Protein AF-A0A5E4LVA2-F1 (afdb_monomer_lite)

Structure (mmCIF, N/CA/C/O backbone):
data_AF-A0A5E4LVA2-F1
#
_entry.id   AF-A0A5E4LVA2-F1
#
loop_
_atom_site.group_PDB
_atom_site.id
_atom_site.type_symbol
_atom_site.label_atom_id
_atom_site.label_alt_id
_atom_site.label_comp_id
_atom_site.label_asym_id
_atom_site.label_entity_id
_atom_site.label_seq_id
_atom_site.pdbx_PDB_ins_code
_atom_site.Cartn_x
_atom_site.Cartn_y
_atom_site.Cartn_z
_atom_site.occupancy
_atom_site.B_iso_or_equiv
_atom_site.auth_seq_id
_atom_site.auth_comp_id
_atom_site.auth_asym_id
_atom_site.auth_atom_id
_atom_site.pdbx_PDB_model_num
ATOM 1 N N . MET A 1 1 ? -17.714 -16.920 9.176 1.00 55.03 1 MET A N 1
ATOM 2 C CA . MET A 1 1 ? -18.792 -15.917 9.025 1.00 55.03 1 MET A CA 1
ATOM 3 C C . MET A 1 1 ? -19.710 -16.321 7.881 1.00 55.03 1 MET A C 1
ATOM 5 O O . MET A 1 1 ? -19.205 -16.635 6.811 1.00 55.03 1 MET A O 1
ATOM 9 N N . LYS A 1 2 ? -21.027 -16.354 8.115 1.00 58.34 2 LYS A N 1
ATOM 10 C CA . LYS A 1 2 ? -22.051 -16.502 7.070 1.00 58.34 2 LYS A CA 1
ATOM 11 C C . LYS A 1 2 ? -22.586 -15.098 6.778 1.00 58.34 2 LYS A C 1
ATOM 13 O O . LYS A 1 2 ? -23.012 -14.435 7.713 1.00 58.34 2 LYS A O 1
ATOM 18 N N . GLY A 1 3 ? -22.504 -14.639 5.537 1.00 72.06 3 GLY A N 1
ATOM 19 C CA . GLY A 1 3 ? -23.011 -13.331 5.126 1.00 72.06 3 GLY A CA 1
ATOM 20 C C . GLY A 1 3 ? -23.435 -13.378 3.667 1.00 72.06 3 GLY A C 1
ATOM 21 O O . GLY A 1 3 ? -22.801 -14.080 2.875 1.00 72.06 3 GLY A O 1
ATOM 22 N N . GLU A 1 4 ? -24.515 -12.686 3.320 1.00 81.50 4 GLU A N 1
ATOM 23 C CA . GLU A 1 4 ? -25.054 -12.704 1.959 1.00 81.50 4 GLU A CA 1
ATOM 24 C C . GLU A 1 4 ? -24.201 -11.818 1.039 1.00 81.50 4 GLU A C 1
ATOM 26 O O . GLU A 1 4 ? -23.989 -10.638 1.346 1.00 81.50 4 GLU A O 1
ATOM 31 N N . PRO A 1 5 ? -23.673 -12.350 -0.080 1.00 83.88 5 PRO A N 1
ATOM 32 C CA . PRO A 1 5 ? -22.856 -11.569 -0.997 1.00 83.88 5 PRO A CA 1
ATOM 33 C C . PRO A 1 5 ? -23.733 -10.568 -1.759 1.00 83.88 5 PRO A C 1
ATOM 35 O O . PRO A 1 5 ? -24.602 -10.956 -2.534 1.00 83.88 5 PRO A O 1
ATOM 38 N N . LYS A 1 6 ? -23.476 -9.270 -1.578 1.00 87.25 6 LYS A N 1
ATOM 39 C CA . LYS A 1 6 ? -24.188 -8.191 -2.284 1.00 87.25 6 LYS A CA 1
ATOM 40 C C . LYS A 1 6 ? -23.485 -7.752 -3.559 1.00 87.25 6 LYS A C 1
ATOM 42 O O . LYS A 1 6 ? -24.132 -7.340 -4.517 1.00 87.25 6 LYS A O 1
ATOM 47 N N . GLN A 1 7 ? -22.155 -7.816 -3.578 1.00 90.31 7 GLN A N 1
ATOM 48 C CA . GLN A 1 7 ? -21.369 -7.351 -4.715 1.00 90.31 7 GLN A CA 1
ATOM 49 C C . GLN A 1 7 ? -20.077 -8.146 -4.859 1.00 90.31 7 GLN A C 1
ATOM 51 O O . GLN A 1 7 ? -19.401 -8.444 -3.874 1.00 90.31 7 GLN A O 1
ATOM 56 N N . VAL A 1 8 ? -19.711 -8.454 -6.105 1.00 91.62 8 VAL A N 1
ATOM 57 C CA . VAL A 1 8 ? -18.460 -9.139 -6.439 1.00 91.62 8 VAL A CA 1
ATOM 58 C C . VAL A 1 8 ? -17.675 -8.304 -7.443 1.00 91.62 8 VAL A C 1
ATOM 60 O O . VAL A 1 8 ? -18.165 -7.981 -8.522 1.00 91.62 8 VAL A O 1
ATOM 63 N N . HIS A 1 9 ? -16.426 -7.990 -7.107 1.00 92.00 9 HIS A N 1
ATOM 64 C CA . HIS A 1 9 ? -15.467 -7.382 -8.021 1.00 92.00 9 HIS A CA 1
ATOM 65 C C . HIS A 1 9 ? -14.389 -8.395 -8.389 1.00 92.00 9 HIS A C 1
ATOM 67 O O . HIS A 1 9 ? -13.623 -8.849 -7.537 1.00 92.00 9 HIS A O 1
ATOM 73 N N . VAL A 1 10 ? -14.296 -8.712 -9.680 1.00 93.06 10 VAL A N 1
ATOM 74 C CA . VAL A 1 10 ? -13.258 -9.590 -10.225 1.00 93.06 10 VAL A CA 1
ATOM 75 C C . VAL A 1 10 ? -12.270 -8.752 -11.021 1.00 93.06 10 VAL A C 1
ATOM 77 O O . VAL A 1 10 ? -12.637 -8.037 -11.951 1.00 93.06 10 VAL A O 1
ATOM 80 N N . LYS A 1 11 ? -10.988 -8.842 -10.667 1.00 91.06 11 LYS A N 1
ATOM 81 C CA . LYS A 1 11 ? -9.915 -8.120 -11.350 1.00 91.06 11 LYS A CA 1
ATOM 82 C C . LYS A 1 11 ? -8.752 -9.042 -11.673 1.00 91.06 11 LYS A C 1
ATOM 84 O O . LYS A 1 11 ? -8.239 -9.752 -10.811 1.00 91.06 11 LYS A O 1
ATOM 89 N N . ARG A 1 12 ? -8.248 -8.947 -12.905 1.00 86.56 12 ARG A N 1
ATOM 90 C CA . ARG A 1 12 ? -6.983 -9.580 -13.286 1.00 86.56 12 ARG A CA 1
ATOM 91 C C . ARG A 1 12 ? -5.791 -8.718 -12.865 1.00 86.56 12 ARG A C 1
ATOM 93 O O . ARG A 1 12 ? -5.626 -7.586 -13.320 1.00 86.56 12 ARG A O 1
ATOM 100 N N . CYS A 1 13 ? -4.926 -9.278 -12.028 1.00 80.31 13 CYS A N 1
ATOM 101 C CA . CYS A 1 13 ? -3.698 -8.669 -11.520 1.00 80.31 13 CYS A CA 1
ATOM 102 C C . CYS A 1 13 ? -2.485 -9.478 -12.006 1.00 80.31 13 CYS A C 1
ATOM 104 O O . CYS A 1 13 ? -1.961 -10.352 -11.314 1.00 80.31 13 CYS A O 1
ATOM 106 N N . GLY A 1 14 ? -2.045 -9.191 -13.236 1.00 77.94 14 GLY A N 1
ATOM 107 C CA . GLY A 1 14 ? -0.949 -9.916 -13.883 1.00 77.94 14 GLY A CA 1
ATOM 108 C C . GLY A 1 14 ? -1.348 -11.357 -14.213 1.00 77.94 14 GLY A C 1
ATOM 109 O O . GLY A 1 14 ? -2.259 -11.584 -15.016 1.00 77.94 14 GLY A O 1
ATOM 110 N N . LYS A 1 15 ? -0.660 -12.321 -13.593 1.00 78.56 15 LYS A N 1
ATOM 111 C CA . LYS A 1 15 ? -0.965 -13.758 -13.709 1.00 78.56 15 LYS A CA 1
ATOM 112 C C . LYS A 1 15 ? -2.007 -14.252 -12.703 1.00 78.56 15 LYS A C 1
ATOM 114 O O . LYS A 1 15 ? -2.454 -15.384 -12.825 1.00 78.56 15 LYS A O 1
ATOM 119 N N . HIS A 1 16 ? -2.389 -13.423 -11.735 1.00 80.75 16 HIS A N 1
ATOM 120 C CA . HIS A 1 16 ? -3.327 -13.798 -10.684 1.00 80.75 16 HIS A CA 1
ATOM 121 C C . HIS A 1 16 ? -4.671 -13.104 -10.889 1.00 80.75 16 HIS A C 1
ATOM 123 O O . HIS A 1 16 ? -4.732 -11.976 -11.386 1.00 80.75 16 HIS A O 1
ATOM 129 N N . TRP A 1 17 ? -5.742 -13.765 -10.473 1.00 88.12 17 TRP A N 1
ATOM 130 C CA . TRP A 1 17 ? -7.054 -13.150 -10.330 1.00 88.12 17 TRP A CA 1
ATOM 131 C C . TRP A 1 17 ? -7.257 -12.753 -8.874 1.00 88.12 17 TRP A C 1
ATOM 133 O O . TRP A 1 17 ? -6.838 -13.465 -7.964 1.00 88.12 17 TRP A O 1
ATOM 143 N N . GLN A 1 18 ? -7.846 -11.584 -8.661 1.00 85.00 18 GLN A N 1
ATOM 144 C CA . GLN A 1 18 ? -8.277 -11.121 -7.352 1.00 85.00 18 GLN A CA 1
ATOM 145 C C . GLN A 1 18 ? -9.792 -10.991 -7.382 1.00 85.00 18 GLN A C 1
ATOM 147 O O . GLN A 1 18 ? -10.341 -10.377 -8.300 1.00 85.00 18 GLN A O 1
ATOM 152 N N . VAL A 1 19 ? -10.438 -11.579 -6.381 1.00 89.88 19 VAL A N 1
ATOM 153 C CA . VAL A 1 19 ? -11.883 -11.517 -6.182 1.00 89.88 19 VAL A CA 1
ATOM 154 C C . VAL A 1 19 ? -12.122 -10.824 -4.850 1.00 89.88 19 VAL A C 1
ATOM 156 O O . VAL A 1 19 ? -11.540 -11.207 -3.837 1.00 89.88 19 VAL A O 1
ATOM 159 N N . GLN A 1 20 ? -12.929 -9.771 -4.872 1.00 88.62 20 GLN A N 1
ATOM 160 C CA . GLN A 1 20 ? -13.399 -9.079 -3.679 1.00 88.62 20 GLN A CA 1
ATOM 161 C C . GLN A 1 20 ? -14.905 -9.268 -3.606 1.00 88.62 20 GLN A C 1
ATOM 163 O O . GLN A 1 20 ? -15.609 -8.944 -4.561 1.00 88.62 20 GLN A O 1
ATOM 168 N N . ILE A 1 21 ? -15.374 -9.812 -2.490 1.00 89.25 21 ILE A N 1
ATOM 169 C CA . ILE A 1 21 ? -16.789 -10.067 -2.241 1.00 89.25 21 ILE A CA 1
ATOM 170 C C . ILE A 1 21 ? -17.190 -9.184 -1.070 1.00 89.25 21 ILE A C 1
ATOM 172 O O . ILE A 1 21 ? -16.566 -9.234 -0.011 1.00 89.25 21 ILE A O 1
ATOM 176 N N . VAL A 1 22 ? -18.197 -8.347 -1.287 1.00 86.25 22 VAL A N 1
ATOM 177 C CA . VAL A 1 22 ? -18.823 -7.554 -0.235 1.00 86.25 22 VAL A CA 1
ATOM 178 C C . VAL A 1 22 ? -20.003 -8.358 0.279 1.00 86.25 22 VAL A C 1
ATOM 180 O O . VAL A 1 22 ? -20.945 -8.617 -0.474 1.00 86.25 22 VAL A O 1
ATOM 183 N N . CYS A 1 23 ? -19.933 -8.759 1.544 1.00 83.75 23 CYS A N 1
ATOM 184 C CA . CYS A 1 23 ? -20.993 -9.502 2.209 1.00 83.75 23 CYS A CA 1
ATOM 185 C C . CYS A 1 23 ? -21.681 -8.620 3.244 1.00 83.75 23 CYS A C 1
ATOM 187 O O . CYS A 1 23 ? -21.014 -7.871 3.960 1.00 83.75 23 CYS A O 1
ATOM 189 N N . ASP A 1 24 ? -22.999 -8.747 3.345 1.00 80.06 24 ASP A N 1
ATOM 190 C CA . ASP A 1 24 ? -23.728 -8.253 4.506 1.00 80.06 24 ASP A CA 1
ATOM 191 C C . ASP A 1 24 ? -23.540 -9.235 5.664 1.00 80.06 24 ASP A C 1
ATOM 193 O O . ASP A 1 24 ? -23.738 -10.441 5.505 1.00 80.06 24 ASP A O 1
ATOM 197 N N . ILE A 1 25 ? -23.099 -8.716 6.805 1.00 76.19 25 ILE A N 1
ATOM 198 C CA . ILE A 1 25 ? -22.793 -9.489 8.012 1.00 76.19 25 ILE A CA 1
ATOM 199 C C . ILE A 1 25 ? -23.793 -9.220 9.148 1.00 76.19 25 ILE A C 1
ATOM 201 O O . ILE A 1 25 ? -23.588 -9.709 10.256 1.00 76.19 25 ILE A O 1
ATOM 205 N N . GLY A 1 26 ? -24.894 -8.510 8.874 1.00 74.00 26 GLY A N 1
ATOM 206 C CA . GLY A 1 26 ? -25.939 -8.227 9.857 1.00 74.00 26 GLY A CA 1
ATOM 207 C C . GLY A 1 26 ? -25.552 -7.147 10.874 1.00 74.00 26 GLY A C 1
ATOM 208 O O . GLY A 1 26 ? -24.604 -6.385 10.679 1.00 74.00 26 GLY A O 1
ATOM 209 N N . ALA A 1 27 ? -26.331 -7.045 11.957 1.00 68.75 27 ALA A N 1
ATOM 210 C CA . ALA A 1 27 ? -26.186 -5.985 12.953 1.00 68.75 27 ALA A CA 1
ATOM 211 C C . ALA A 1 27 ? -24.851 -6.074 13.715 1.00 68.75 27 ALA A C 1
ATOM 213 O O . ALA A 1 27 ? -24.453 -7.127 14.212 1.00 68.75 27 ALA A O 1
ATOM 214 N N . VAL A 1 28 ? -24.171 -4.932 13.820 1.00 62.69 28 VAL A N 1
ATOM 215 C CA . VAL A 1 28 ? -22.906 -4.790 14.549 1.00 62.69 28 VAL A CA 1
ATOM 216 C C . VAL A 1 28 ? -23.182 -4.801 16.055 1.00 62.69 28 VAL A C 1
ATOM 218 O O . VAL A 1 28 ? -24.106 -4.136 16.517 1.00 62.69 28 VAL A O 1
ATOM 221 N N . SER A 1 29 ? -22.368 -5.541 16.814 1.00 60.09 29 SER A N 1
ATOM 222 C CA . SER A 1 29 ? -22.440 -5.607 18.282 1.00 60.09 29 SER A CA 1
ATOM 223 C C . SER A 1 29 ? -22.334 -4.221 18.934 1.00 60.09 29 SER A C 1
ATOM 225 O O . SER A 1 29 ? -21.642 -3.334 18.428 1.00 60.09 29 SER A O 1
ATOM 227 N N . GLU A 1 30 ? -22.978 -4.054 20.091 1.00 58.88 30 GLU A N 1
ATOM 228 C CA . GLU A 1 30 ? -22.988 -2.799 20.850 1.00 58.88 30 GLU A CA 1
ATOM 229 C C . GLU A 1 30 ? -21.578 -2.307 21.227 1.00 58.88 30 GLU A C 1
ATOM 231 O O . GLU A 1 30 ? -20.665 -3.090 21.515 1.00 58.88 30 GLU A O 1
ATOM 236 N N . LYS A 1 31 ? -21.396 -0.978 21.216 1.00 55.97 31 LYS A N 1
ATOM 237 C CA . LYS A 1 31 ? -20.122 -0.320 21.542 1.00 55.97 31 LYS A CA 1
ATOM 238 C C . LYS A 1 31 ? -19.808 -0.492 23.033 1.00 55.97 31 LYS A C 1
ATOM 240 O O . LYS A 1 31 ? -20.595 -0.085 23.881 1.00 55.97 31 LYS A O 1
ATOM 245 N N . LYS A 1 32 ? -18.631 -1.041 23.350 1.00 61.69 32 LYS A N 1
ATOM 246 C CA . LYS A 1 32 ? -18.123 -1.142 24.729 1.00 61.69 32 LYS A CA 1
ATOM 247 C C . LYS A 1 32 ? -17.731 0.239 25.293 1.00 61.69 32 LYS A C 1
ATOM 249 O O . LYS A 1 32 ? -17.357 1.117 24.508 1.00 61.69 32 LYS A O 1
ATOM 254 N N . PRO A 1 33 ? -17.776 0.433 26.626 1.00 63.31 33 PRO A N 1
ATOM 255 C CA . PRO A 1 33 ? -17.236 1.627 27.274 1.00 63.31 33 PRO A CA 1
ATOM 256 C C . PRO A 1 33 ? -15.735 1.794 26.981 1.00 63.31 33 PRO A C 1
ATOM 258 O O . PRO A 1 33 ? -14.996 0.821 26.836 1.00 63.31 33 PRO A O 1
ATOM 261 N N . ILE A 1 34 ? -15.300 3.048 26.847 1.00 64.81 34 ILE A N 1
ATOM 2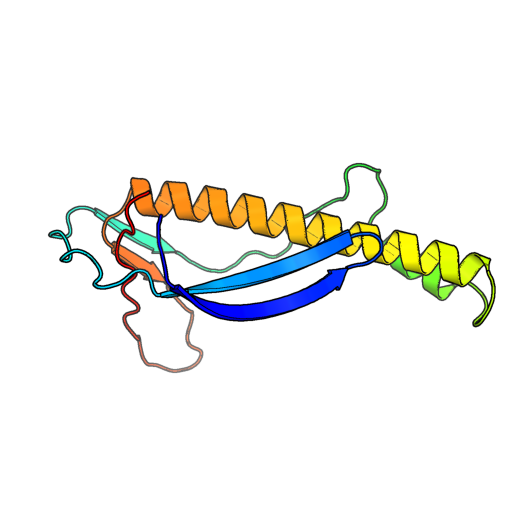62 C CA . ILE A 1 34 ? -13.942 3.411 26.426 1.00 64.81 34 ILE A CA 1
ATOM 263 C C . ILE A 1 34 ? -13.038 3.482 27.657 1.00 64.81 34 ILE A C 1
ATOM 265 O O . ILE A 1 34 ? -13.290 4.294 28.545 1.00 64.81 34 ILE A O 1
ATOM 269 N N . HIS A 1 35 ? -11.959 2.696 27.689 1.00 67.81 35 HIS A N 1
ATOM 270 C CA . HIS A 1 35 ? -11.001 2.720 28.801 1.00 67.81 35 HIS A CA 1
ATOM 271 C C . HIS A 1 35 ? -9.601 3.191 28.386 1.00 67.81 35 HIS A C 1
ATOM 273 O O . HIS A 1 35 ? -8.897 3.797 29.192 1.00 67.81 35 HIS A O 1
ATOM 279 N N . LYS A 1 36 ? -9.191 2.957 27.131 1.00 70.44 36 LYS A N 1
ATOM 280 C CA . LYS A 1 36 ? -7.888 3.395 26.599 1.00 70.44 36 LYS A CA 1
ATOM 281 C C . LYS A 1 36 ? -8.029 4.115 25.263 1.00 70.44 36 LYS A C 1
ATOM 283 O O . LYS A 1 36 ? -8.686 3.607 24.353 1.00 70.44 36 LYS A O 1
ATOM 288 N N . SER A 1 37 ? -7.357 5.263 25.135 1.00 71.31 37 SER A N 1
ATOM 289 C CA . SER A 1 37 ? -7.331 6.053 23.901 1.00 71.31 37 SER A CA 1
ATOM 290 C C . SER A 1 37 ? -5.917 6.418 23.441 1.00 71.31 37 SER A C 1
ATOM 292 O O . SER A 1 37 ? -5.013 6.565 24.263 1.00 71.31 37 SER A O 1
ATOM 294 N N . VAL A 1 38 ? -5.722 6.536 22.121 1.00 70.62 38 VAL A N 1
ATOM 295 C CA . VAL A 1 38 ? -4.441 6.935 21.507 1.00 70.62 38 VAL A CA 1
ATOM 296 C C . VAL A 1 38 ? -4.650 7.847 20.296 1.00 70.62 38 VAL A C 1
ATOM 298 O O . VAL A 1 38 ? -5.606 7.676 19.539 1.00 70.62 38 VAL A O 1
ATOM 301 N N . GLY A 1 39 ? -3.749 8.816 20.113 1.00 57.75 39 GLY A N 1
ATOM 302 C CA . GLY A 1 39 ? -3.678 9.676 18.930 1.00 57.75 39 GLY A CA 1
ATOM 303 C C . GLY A 1 39 ? -2.643 9.169 17.924 1.00 57.75 39 GLY A C 1
ATOM 304 O O . GLY A 1 39 ? -1.515 8.867 18.305 1.00 57.75 39 GLY A O 1
ATOM 305 N N . ILE A 1 40 ? -3.009 9.091 16.643 1.00 63.94 40 ILE A N 1
ATOM 306 C CA . ILE A 1 40 ? -2.105 8.713 15.546 1.00 63.94 40 ILE A CA 1
ATOM 307 C C . ILE A 1 40 ? -1.828 9.941 14.671 1.00 63.94 40 ILE A C 1
ATOM 309 O O . ILE A 1 40 ? -2.771 10.569 14.181 1.00 63.94 40 ILE A O 1
ATOM 313 N N . ASP A 1 41 ? -0.543 10.251 14.454 1.00 61.62 41 ASP A N 1
ATOM 314 C CA . ASP A 1 41 ? -0.071 11.241 13.476 1.00 61.62 41 ASP A CA 1
ATOM 315 C C . ASP A 1 41 ? 0.377 10.534 12.186 1.00 61.62 41 ASP A C 1
ATOM 317 O O . ASP A 1 41 ? 1.157 9.579 12.205 1.00 61.62 41 ASP A O 1
ATOM 321 N N . LEU A 1 42 ? -0.147 10.980 11.045 1.00 55.28 42 LEU A N 1
ATOM 322 C CA . LEU A 1 42 ? 0.043 10.333 9.745 1.00 55.28 42 LEU A CA 1
ATOM 323 C C . LEU A 1 42 ? 1.142 11.038 8.938 1.00 55.28 42 LEU A C 1
ATOM 325 O O . LEU A 1 42 ? 0.888 11.587 7.865 1.00 55.28 42 LEU A O 1
ATOM 329 N N . GLY A 1 43 ? 2.375 11.006 9.444 1.00 45.34 43 GLY A N 1
ATOM 330 C CA . GLY A 1 43 ? 3.565 11.499 8.747 1.00 45.34 43 GLY A CA 1
ATOM 331 C C . GLY A 1 43 ? 4.562 10.378 8.458 1.00 45.34 43 GLY A C 1
ATOM 332 O O . GLY A 1 43 ? 5.453 10.144 9.264 1.00 45.34 43 GLY A O 1
ATOM 333 N N . LEU A 1 44 ? 4.455 9.672 7.324 1.00 50.66 44 LEU A N 1
ATOM 334 C CA . LEU A 1 44 ? 5.470 8.681 6.920 1.00 50.66 44 LEU A CA 1
ATOM 335 C C . LEU A 1 44 ? 5.892 8.828 5.452 1.00 50.66 44 LEU A C 1
ATOM 337 O O . LEU A 1 44 ? 5.065 8.816 4.539 1.00 50.66 44 LEU A O 1
ATOM 341 N N . THR A 1 45 ? 7.211 8.923 5.251 1.00 48.97 45 THR A N 1
ATOM 342 C CA . THR A 1 45 ? 7.865 9.399 4.021 1.00 48.97 45 THR A CA 1
ATOM 343 C C . THR A 1 45 ? 8.310 8.288 3.058 1.00 48.97 45 THR A C 1
ATOM 345 O O . THR A 1 45 ? 8.445 8.556 1.872 1.00 48.97 45 THR A O 1
ATOM 348 N N . THR A 1 46 ? 8.485 7.026 3.472 1.00 45.62 46 THR A N 1
ATOM 349 C CA . THR A 1 46 ? 8.815 5.919 2.536 1.00 45.62 46 THR A CA 1
ATOM 350 C C . THR A 1 46 ? 8.712 4.566 3.232 1.00 45.62 46 THR A C 1
ATOM 352 O O . THR A 1 46 ? 9.160 4.456 4.365 1.00 45.62 46 THR A O 1
ATOM 355 N N . LEU A 1 47 ? 8.157 3.531 2.576 1.00 48.62 47 LEU A N 1
ATOM 356 C CA . LEU A 1 47 ? 7.831 2.279 3.283 1.00 48.62 47 LEU A CA 1
ATOM 357 C C . LEU A 1 47 ? 8.272 0.947 2.652 1.00 48.62 47 LEU A C 1
ATOM 359 O O . LEU A 1 47 ? 7.953 -0.070 3.250 1.00 48.62 47 LEU A O 1
ATOM 363 N N . VAL A 1 48 ? 8.955 0.843 1.497 1.00 47.94 48 VAL A N 1
ATOM 364 C CA . VAL A 1 48 ? 9.318 -0.516 1.014 1.00 47.94 48 VAL A CA 1
ATOM 365 C C . VAL A 1 48 ? 10.493 -0.594 0.022 1.00 47.94 48 VAL A C 1
ATOM 367 O O . VAL A 1 48 ? 10.505 0.115 -0.984 1.00 47.94 48 VAL A O 1
ATOM 370 N N . THR A 1 49 ? 11.381 -1.577 0.240 1.00 48.62 49 THR A N 1
ATOM 371 C CA . THR A 1 49 ? 12.346 -2.141 -0.733 1.00 48.62 49 THR A CA 1
ATOM 372 C C . THR A 1 49 ? 11.942 -3.587 -1.098 1.00 48.62 49 THR A C 1
ATOM 374 O O . THR A 1 49 ? 11.483 -4.352 -0.239 1.00 48.62 49 THR A O 1
ATOM 377 N N . CYS A 1 50 ? 12.048 -3.977 -2.376 1.00 50.03 50 CYS A N 1
ATOM 378 C CA . CYS A 1 50 ? 11.763 -5.347 -2.829 1.00 50.03 50 CYS A CA 1
ATOM 379 C C . CYS A 1 50 ? 12.893 -6.306 -2.413 1.00 50.03 50 CYS A C 1
ATOM 381 O O . CYS A 1 50 ? 14.065 -5.960 -2.491 1.00 50.03 50 CYS A O 1
ATOM 383 N N . SER A 1 51 ? 12.545 -7.522 -1.983 1.00 50.81 51 SER A N 1
ATOM 384 C CA . SER A 1 51 ? 13.500 -8.535 -1.499 1.00 50.81 51 SER A CA 1
ATOM 385 C C . 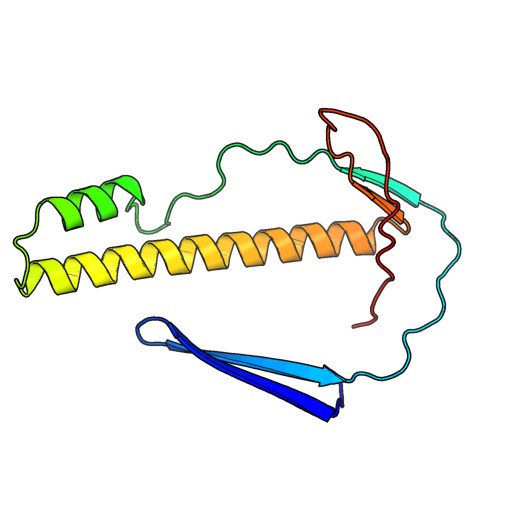SER A 1 51 ? 14.294 -9.242 -2.605 1.00 50.81 51 SER A C 1
ATOM 387 O O . SER A 1 51 ? 15.206 -9.992 -2.298 1.00 50.81 51 SER A O 1
ATOM 389 N N . ASP A 1 52 ? 13.975 -9.004 -3.880 1.00 56.69 52 ASP A N 1
ATOM 390 C CA . ASP A 1 52 ? 14.779 -9.421 -5.039 1.00 56.69 52 ASP A CA 1
ATOM 391 C C . ASP A 1 52 ? 15.832 -8.363 -5.424 1.00 56.69 52 ASP A C 1
ATOM 393 O O . ASP A 1 52 ? 16.321 -8.345 -6.552 1.00 56.69 52 ASP A O 1
ATOM 397 N N . GLY A 1 53 ? 16.119 -7.424 -4.514 1.00 57.94 53 GLY A N 1
ATOM 398 C CA . GLY A 1 53 ? 17.059 -6.316 -4.698 1.00 57.94 53 GLY A CA 1
ATOM 399 C C . GLY A 1 53 ? 16.594 -5.246 -5.689 1.00 57.94 53 GLY A C 1
ATOM 400 O O . GLY A 1 53 ? 17.137 -4.146 -5.696 1.00 57.94 53 GLY A O 1
ATOM 401 N N . THR A 1 54 ? 15.559 -5.521 -6.490 1.00 61.72 54 THR A N 1
ATOM 402 C CA . THR A 1 54 ? 15.148 -4.643 -7.585 1.00 61.72 54 THR A CA 1
ATOM 403 C C . THR A 1 54 ? 14.353 -3.469 -7.037 1.00 61.72 54 THR A C 1
ATOM 405 O O . THR A 1 54 ? 13.202 -3.598 -6.605 1.00 61.72 54 THR A O 1
ATOM 408 N N . ARG A 1 55 ? 14.943 -2.276 -7.073 1.00 70.44 55 ARG A N 1
ATOM 409 C CA . ARG A 1 55 ? 14.261 -1.065 -6.608 1.00 70.44 55 ARG A CA 1
ATOM 410 C C . ARG A 1 55 ? 13.209 -0.655 -7.633 1.00 70.44 55 ARG A C 1
ATOM 412 O O . ARG A 1 55 ? 13.420 -0.746 -8.842 1.00 70.44 55 ARG A O 1
ATOM 419 N N . LEU A 1 56 ? 12.080 -0.114 -7.170 1.00 79.56 56 LEU A N 1
ATOM 420 C CA . LEU A 1 56 ? 11.024 0.386 -8.061 1.00 79.56 56 LEU A CA 1
ATOM 421 C C . LEU A 1 56 ? 11.572 1.385 -9.102 1.00 79.56 56 LEU A C 1
ATOM 423 O O . LEU A 1 56 ? 11.139 1.394 -10.254 1.00 79.56 56 LEU A O 1
ATOM 427 N N . ALA A 1 57 ? 12.564 2.189 -8.712 1.00 80.06 57 ALA A N 1
ATOM 428 C CA . ALA A 1 57 ? 13.272 3.109 -9.597 1.00 80.06 57 ALA A CA 1
ATOM 429 C C . ALA A 1 57 ? 14.047 2.392 -10.722 1.00 80.06 57 ALA A C 1
ATOM 431 O O . ALA A 1 57 ? 14.021 2.837 -11.868 1.00 80.06 57 ALA A O 1
ATOM 432 N N . GLU A 1 58 ? 14.697 1.264 -10.429 1.00 80.94 58 GLU A N 1
ATOM 433 C CA . GLU A 1 58 ? 15.460 0.471 -11.401 1.00 80.94 58 GLU A CA 1
ATOM 434 C C . GLU A 1 58 ? 14.538 -0.229 -12.397 1.00 80.94 58 GLU A C 1
ATOM 436 O O . GLU A 1 58 ? 14.783 -0.175 -13.603 1.00 80.94 58 GLU A O 1
ATOM 441 N N . ALA A 1 59 ? 13.429 -0.806 -11.923 1.00 84.12 59 ALA A N 1
ATOM 442 C CA . ALA A 1 59 ? 12.418 -1.410 -12.789 1.00 84.12 59 ALA A CA 1
ATOM 443 C C . ALA A 1 59 ? 11.783 -0.371 -13.736 1.00 84.12 59 ALA A C 1
ATOM 445 O O . ALA A 1 59 ? 11.621 -0.632 -14.932 1.00 84.12 59 ALA A O 1
ATOM 446 N N . ASN A 1 60 ? 11.491 0.835 -13.233 1.00 86.75 60 ASN A N 1
ATOM 447 C CA . ASN A 1 60 ? 11.003 1.950 -14.053 1.00 86.75 60 ASN A CA 1
ATOM 448 C C . ASN A 1 60 ? 12.036 2.394 -15.097 1.00 86.75 60 ASN A C 1
ATOM 450 O O . ASN A 1 60 ? 11.710 2.552 -16.275 1.00 86.75 60 ASN A O 1
ATOM 454 N N . ARG A 1 61 ? 13.301 2.543 -14.689 1.00 87.81 61 ARG A N 1
ATOM 455 C CA . ARG A 1 61 ? 14.406 2.916 -15.581 1.00 87.81 61 ARG A CA 1
ATOM 456 C C . ARG A 1 61 ? 14.632 1.865 -16.669 1.00 87.81 61 ARG A C 1
ATOM 458 O O . ARG A 1 61 ? 14.791 2.219 -17.836 1.00 87.81 61 ARG A O 1
ATOM 465 N N . SER A 1 62 ? 14.596 0.583 -16.304 1.00 88.00 62 SER A N 1
ATOM 466 C CA . SER A 1 62 ? 14.693 -0.540 -17.239 1.00 88.00 62 SER A CA 1
ATOM 467 C C . SER A 1 62 ? 13.577 -0.481 -18.279 1.00 88.00 62 SER A C 1
ATOM 469 O O . SER A 1 62 ? 13.867 -0.492 -19.473 1.00 88.00 62 SER A O 1
ATOM 471 N N . LEU A 1 63 ? 12.317 -0.316 -17.854 1.00 90.69 63 LEU A N 1
ATOM 472 C CA . LEU A 1 63 ? 11.175 -0.195 -18.763 1.00 90.69 63 LEU A CA 1
ATOM 473 C C . LEU A 1 63 ? 11.300 1.011 -19.706 1.00 90.69 63 LEU A C 1
ATOM 475 O O . LEU A 1 63 ? 11.005 0.879 -20.895 1.00 90.69 63 LEU A O 1
ATOM 479 N N . SER A 1 64 ? 11.733 2.167 -19.195 1.00 91.81 64 SER A N 1
ATOM 480 C CA . SER A 1 64 ? 11.893 3.397 -19.982 1.00 91.81 64 SER A CA 1
ATOM 481 C C . SER A 1 64 ? 12.870 3.207 -21.148 1.00 91.81 64 SER A C 1
ATOM 483 O O . SER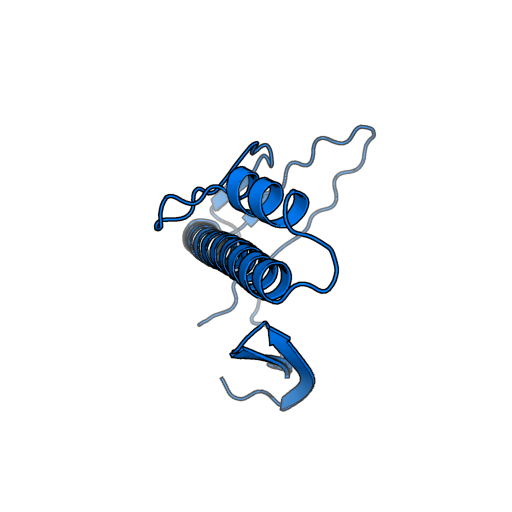 A 1 64 ? 12.556 3.563 -22.281 1.00 91.81 64 SER A O 1
ATOM 485 N N . ARG A 1 65 ? 13.994 2.519 -20.902 1.00 93.06 65 ARG A N 1
ATOM 486 C CA . ARG A 1 65 ? 15.037 2.247 -21.906 1.00 93.06 65 ARG A CA 1
ATOM 487 C C . ARG A 1 65 ? 14.630 1.240 -22.992 1.00 93.06 65 ARG A C 1
ATOM 489 O O . ARG A 1 65 ? 15.303 1.155 -24.014 1.00 93.06 65 ARG A O 1
ATOM 496 N N . LYS A 1 66 ? 13.579 0.427 -22.803 1.00 93.44 66 LYS A N 1
ATOM 497 C CA . LYS A 1 66 ? 13.187 -0.593 -23.799 1.00 93.44 66 LYS A CA 1
ATOM 498 C C . LYS A 1 66 ? 12.331 0.005 -24.921 1.00 93.44 66 LYS A C 1
ATOM 500 O O . LYS A 1 66 ? 11.305 0.636 -24.649 1.00 93.44 66 LYS A O 1
ATOM 505 N N . LYS A 1 67 ? 12.672 -0.313 -26.179 1.00 93.56 67 LYS A N 1
ATOM 506 C CA . LYS A 1 67 ? 11.910 0.069 -27.386 1.00 93.56 67 LYS A CA 1
ATOM 507 C C . LYS A 1 67 ? 10.427 -0.297 -27.252 1.00 93.56 67 LYS A C 1
ATOM 509 O O . LYS A 1 67 ? 10.094 -1.424 -26.866 1.00 93.56 67 LYS A O 1
ATOM 514 N N . ARG A 1 68 ? 9.532 0.646 -27.569 1.00 90.31 68 ARG A N 1
ATOM 515 C CA . ARG A 1 68 ? 8.074 0.414 -27.604 1.00 90.31 68 ARG A CA 1
ATOM 516 C C . ARG A 1 68 ? 7.740 -0.759 -28.537 1.00 90.31 68 ARG A C 1
ATOM 518 O O . ARG A 1 68 ? 8.397 -0.940 -29.552 1.00 90.31 68 ARG A O 1
ATOM 525 N N . GLY A 1 69 ? 6.787 -1.601 -28.137 1.00 88.62 69 GLY A N 1
ATOM 526 C CA . GLY A 1 69 ? 6.392 -2.804 -28.886 1.00 88.62 69 GLY A CA 1
ATOM 527 C C . GLY A 1 69 ? 7.353 -4.000 -28.802 1.00 88.62 69 GLY A C 1
ATOM 528 O O . GLY A 1 69 ? 6.954 -5.108 -29.131 1.00 88.62 69 GLY A O 1
ATOM 529 N N . SER A 1 70 ? 8.590 -3.832 -28.316 1.00 94.19 70 SER A N 1
ATOM 530 C CA . SER A 1 70 ? 9.535 -4.956 -28.231 1.00 94.19 70 SER A CA 1
ATOM 531 C C . SER A 1 70 ? 9.134 -5.996 -27.175 1.00 94.19 70 SER A C 1
ATOM 533 O O . SER A 1 70 ? 8.651 -5.655 -26.091 1.00 94.19 70 SER A O 1
ATOM 535 N N . ILE A 1 71 ? 9.446 -7.269 -27.440 1.00 93.31 71 ILE A N 1
ATOM 536 C CA . ILE A 1 71 ? 9.269 -8.383 -26.487 1.00 93.31 71 ILE A CA 1
ATOM 537 C C . ILE A 1 71 ? 9.997 -8.087 -25.163 1.00 93.31 71 ILE A C 1
ATOM 539 O O . ILE A 1 71 ? 9.478 -8.335 -24.073 1.00 93.31 71 ILE A O 1
ATOM 543 N N . ASN A 1 72 ? 11.174 -7.462 -25.237 1.00 91.00 72 ASN A N 1
ATOM 544 C CA . ASN A 1 72 ? 11.946 -7.061 -24.062 1.00 91.00 72 ASN A CA 1
ATOM 545 C C . ASN A 1 72 ? 11.240 -5.988 -23.219 1.00 91.00 72 ASN A C 1
ATOM 547 O O . ASN A 1 72 ? 11.353 -6.003 -21.993 1.00 91.00 72 ASN A O 1
ATOM 551 N N . ARG A 1 73 ? 10.469 -5.085 -23.841 1.00 92.31 73 ARG A N 1
ATOM 552 C CA . ARG A 1 73 ? 9.629 -4.125 -23.112 1.00 92.31 73 ARG A CA 1
ATOM 553 C C . ARG A 1 73 ? 8.468 -4.815 -22.406 1.00 92.31 73 ARG A C 1
ATOM 555 O O . ARG A 1 73 ? 8.149 -4.435 -21.283 1.00 92.31 73 ARG A O 1
ATOM 562 N N . VAL A 1 74 ? 7.861 -5.829 -23.024 1.00 91.50 74 VAL A N 1
ATOM 563 C CA . VAL A 1 74 ? 6.798 -6.629 -22.389 1.00 91.50 74 VAL A CA 1
ATOM 564 C C . VAL A 1 74 ? 7.331 -7.322 -21.131 1.00 91.50 74 VAL A C 1
ATOM 566 O O . VAL A 1 74 ? 6.728 -7.190 -20.065 1.00 91.50 74 VAL A O 1
ATOM 569 N N . LYS A 1 75 ? 8.510 -7.957 -21.214 1.00 89.38 75 LYS A N 1
ATOM 570 C CA . LYS A 1 75 ? 9.189 -8.574 -20.058 1.00 89.38 75 LYS A CA 1
ATOM 571 C C . LYS A 1 75 ? 9.494 -7.556 -18.947 1.00 89.38 75 LYS A C 1
ATOM 573 O O . LYS A 1 75 ? 9.180 -7.808 -17.786 1.00 89.38 75 LYS A O 1
ATOM 578 N N . ALA A 1 76 ? 10.030 -6.383 -19.294 1.00 90.06 76 ALA A N 1
ATOM 579 C CA . ALA A 1 76 ? 10.315 -5.320 -18.323 1.00 90.06 76 ALA A CA 1
ATOM 580 C C . ALA A 1 76 ? 9.039 -4.762 -17.658 1.00 90.06 76 ALA A C 1
ATOM 582 O O . ALA A 1 76 ? 9.025 -4.488 -16.459 1.00 90.06 76 ALA A O 1
ATOM 583 N N . LYS A 1 77 ? 7.937 -4.636 -18.411 1.00 90.00 77 LYS A N 1
ATOM 584 C CA . LYS A 1 77 ? 6.640 -4.185 -17.879 1.00 90.00 77 LYS A CA 1
ATOM 585 C C . LYS A 1 77 ? 6.088 -5.176 -16.857 1.00 90.00 77 LYS A C 1
ATOM 587 O O . LYS A 1 77 ? 5.529 -4.762 -15.845 1.00 90.00 77 LYS A O 1
ATOM 592 N N . GLU A 1 78 ? 6.258 -6.470 -17.106 1.00 88.12 78 GLU A N 1
ATOM 593 C CA . GLU A 1 78 ? 5.853 -7.519 -16.170 1.00 88.12 78 GLU A CA 1
ATOM 594 C C . GLU A 1 78 ? 6.689 -7.498 -14.882 1.00 88.12 78 GLU A C 1
ATOM 596 O O . GLU A 1 78 ? 6.133 -7.585 -13.788 1.00 88.12 78 GLU A O 1
ATOM 601 N N . GLN A 1 79 ? 8.005 -7.291 -14.977 1.00 85.19 79 GLN A N 1
ATOM 602 C CA . GLN A 1 79 ? 8.864 -7.116 -13.797 1.00 85.19 79 GLN A CA 1
ATOM 603 C C . GLN A 1 79 ? 8.437 -5.907 -12.950 1.00 85.19 79 GLN A C 1
ATOM 605 O O . GLN A 1 79 ? 8.277 -6.027 -11.734 1.00 85.19 79 GLN A O 1
ATOM 610 N N . LEU A 1 80 ? 8.167 -4.763 -13.588 1.00 87.50 80 LEU A N 1
ATOM 611 C CA . LEU A 1 80 ? 7.678 -3.568 -12.897 1.00 87.50 80 LEU A CA 1
ATOM 612 C C . LEU A 1 80 ? 6.329 -3.817 -12.201 1.00 87.50 80 LEU A C 1
ATOM 614 O O . LEU A 1 80 ? 6.137 -3.424 -11.049 1.00 87.50 80 LEU A O 1
ATOM 618 N N . ARG A 1 81 ? 5.400 -4.515 -12.867 1.00 86.25 81 ARG A N 1
ATOM 619 C CA . ARG A 1 81 ? 4.109 -4.904 -12.275 1.00 86.25 81 ARG A CA 1
ATOM 620 C C . ARG A 1 81 ? 4.285 -5.765 -11.028 1.00 86.25 81 ARG A C 1
ATOM 622 O O . ARG A 1 81 ? 3.645 -5.487 -10.017 1.00 86.25 81 ARG A O 1
ATOM 629 N N . ARG A 1 82 ? 5.172 -6.764 -11.073 1.00 83.94 82 ARG A N 1
ATOM 630 C CA . ARG A 1 82 ? 5.484 -7.621 -9.918 1.00 83.94 82 ARG A CA 1
ATOM 631 C C . ARG A 1 82 ? 6.038 -6.815 -8.746 1.00 83.94 82 ARG A C 1
ATOM 633 O O . ARG A 1 82 ? 5.613 -7.036 -7.614 1.00 83.94 82 ARG A O 1
ATOM 640 N N . CYS A 1 83 ? 6.916 -5.846 -9.013 1.00 84.06 83 CYS A N 1
ATOM 641 C CA . CYS A 1 83 ? 7.425 -4.939 -7.982 1.00 84.06 83 CYS A CA 1
ATOM 642 C C . CYS A 1 83 ? 6.281 -4.162 -7.313 1.00 84.06 83 CYS A C 1
ATOM 644 O O . CYS A 1 83 ? 6.145 -4.194 -6.091 1.00 84.06 83 CYS A O 1
ATOM 646 N N . HIS A 1 84 ? 5.399 -3.537 -8.101 1.00 84.81 84 HIS A N 1
ATOM 647 C CA . HIS A 1 84 ? 4.234 -2.827 -7.561 1.00 84.81 84 HIS A CA 1
ATOM 648 C C . HIS A 1 84 ? 3.304 -3.736 -6.753 1.00 84.81 84 HIS A C 1
ATOM 650 O O . HIS A 1 84 ? 2.848 -3.341 -5.680 1.00 84.81 84 HIS A O 1
ATOM 656 N N . GLN A 1 85 ? 3.032 -4.948 -7.240 1.00 83.62 85 GLN A N 1
ATOM 657 C CA . GLN A 1 85 ? 2.156 -5.894 -6.554 1.00 83.62 85 GLN A CA 1
ATOM 658 C C . GLN A 1 85 ? 2.733 -6.315 -5.200 1.00 83.62 85 GLN A C 1
ATOM 660 O O . GLN A 1 85 ? 2.003 -6.329 -4.211 1.00 83.62 85 GLN A O 1
ATOM 665 N N . ARG A 1 86 ? 4.042 -6.579 -5.127 1.00 81.31 86 ARG A N 1
ATOM 666 C CA . ARG A 1 86 ? 4.725 -6.905 -3.868 1.00 81.31 86 ARG A CA 1
ATOM 667 C C . ARG A 1 86 ? 4.716 -5.743 -2.886 1.00 81.31 86 ARG A C 1
ATOM 669 O O . ARG A 1 86 ? 4.371 -5.945 -1.728 1.00 81.31 86 ARG A O 1
ATOM 676 N N . ILE A 1 87 ? 5.050 -4.535 -3.341 1.00 81.19 87 ILE A N 1
ATOM 677 C CA . ILE A 1 87 ? 5.016 -3.321 -2.510 1.00 81.19 87 ILE A CA 1
ATOM 678 C C . ILE A 1 87 ? 3.607 -3.110 -1.951 1.00 81.19 87 ILE A C 1
ATOM 680 O O . ILE A 1 87 ? 3.450 -2.900 -0.751 1.00 81.19 87 ILE A O 1
ATOM 684 N N . LYS A 1 88 ? 2.573 -3.218 -2.795 1.00 82.50 88 LYS A N 1
ATOM 685 C CA . LYS A 1 88 ? 1.174 -3.109 -2.364 1.00 82.50 88 LYS A CA 1
ATOM 686 C C . LYS A 1 88 ? 0.818 -4.184 -1.333 1.00 82.50 88 LYS A C 1
ATOM 688 O O . LYS A 1 88 ? 0.225 -3.853 -0.314 1.00 82.50 88 LYS A O 1
ATOM 693 N N . GLY A 1 89 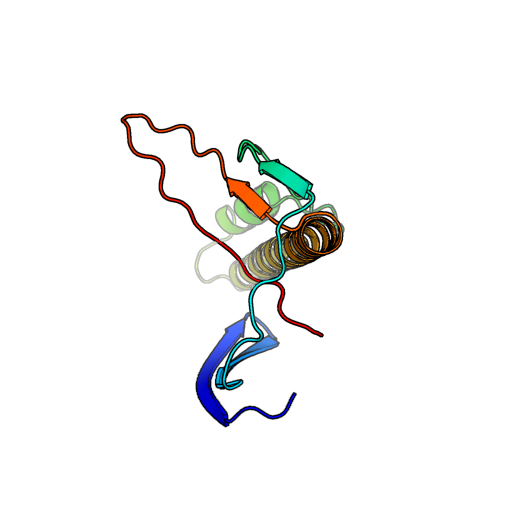? 1.196 -5.438 -1.584 1.00 81.44 89 GLY A N 1
ATOM 694 C CA . GLY A 1 89 ? 0.946 -6.557 -0.674 1.00 81.44 89 GLY A CA 1
ATOM 695 C C . GLY A 1 89 ? 1.598 -6.354 0.693 1.00 81.44 89 GLY A C 1
ATOM 696 O O . GLY A 1 89 ? 0.907 -6.406 1.703 1.00 81.44 89 GLY A O 1
ATOM 697 N N . LYS A 1 90 ? 2.896 -6.020 0.726 1.00 79.38 90 LYS A N 1
ATOM 698 C CA . LYS A 1 90 ? 3.627 -5.738 1.973 1.00 79.38 90 LYS A CA 1
ATOM 699 C C . LYS A 1 90 ? 3.014 -4.577 2.752 1.00 79.38 90 LYS A C 1
ATOM 701 O O . LYS A 1 90 ? 2.831 -4.691 3.956 1.00 79.38 90 LYS A O 1
ATOM 706 N N . ARG A 1 91 ? 2.650 -3.484 2.071 1.00 81.81 91 ARG A N 1
ATOM 707 C CA . ARG A 1 91 ? 1.973 -2.345 2.714 1.00 81.81 91 ARG A CA 1
ATOM 708 C C . ARG A 1 91 ? 0.636 -2.756 3.315 1.00 81.81 91 ARG A C 1
ATOM 710 O O . ARG A 1 91 ? 0.345 -2.362 4.431 1.00 81.81 91 ARG A O 1
ATOM 717 N N . SER A 1 92 ? -0.154 -3.549 2.594 1.00 82.50 92 SER A N 1
ATOM 718 C CA . SER A 1 92 ? -1.440 -4.037 3.095 1.00 82.50 92 SER A CA 1
ATOM 719 C C . SER A 1 92 ? -1.276 -4.947 4.312 1.00 82.50 92 SER A C 1
ATOM 721 O O . SER A 1 92 ? -2.033 -4.804 5.262 1.00 82.50 92 SER A O 1
ATOM 723 N N . ALA A 1 93 ? -0.290 -5.849 4.295 1.00 80.50 93 ALA A N 1
ATOM 724 C CA . ALA A 1 93 ? -0.003 -6.745 5.413 1.00 80.50 93 ALA A CA 1
ATOM 725 C C . ALA A 1 93 ? 0.461 -5.970 6.652 1.00 80.50 93 ALA A C 1
ATOM 727 O O . ALA A 1 93 ? -0.079 -6.167 7.732 1.00 80.50 93 ALA A O 1
ATOM 728 N N . TYR A 1 94 ? 1.395 -5.031 6.476 1.00 80.06 94 TYR A N 1
ATOM 729 C CA . TYR A 1 94 ? 1.859 -4.171 7.562 1.00 80.06 94 TYR A CA 1
ATOM 730 C C . TYR A 1 94 ? 0.723 -3.326 8.144 1.00 80.06 94 TYR A C 1
ATOM 732 O O . TYR A 1 94 ? 0.564 -3.267 9.357 1.00 80.06 94 TYR A O 1
ATOM 740 N N . LEU A 1 95 ? -0.098 -2.703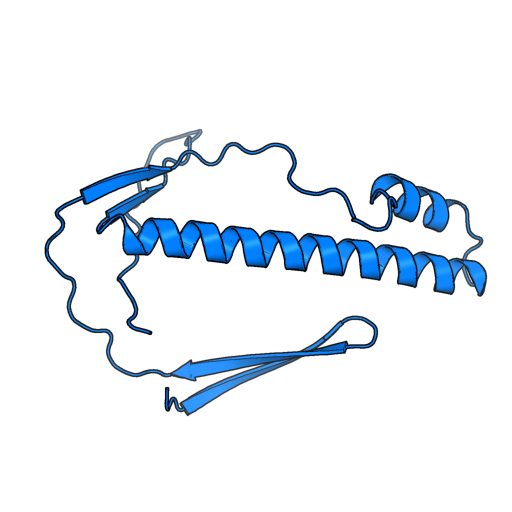 7.288 1.00 83.31 95 LEU A N 1
ATOM 741 C CA . LEU A 1 95 ? -1.259 -1.941 7.748 1.00 83.31 95 LEU A CA 1
ATOM 742 C C . LEU A 1 95 ? -2.209 -2.823 8.552 1.00 83.31 95 LEU A C 1
ATOM 744 O O . LEU A 1 95 ? -2.609 -2.402 9.626 1.00 83.31 95 LEU A O 1
ATOM 748 N N . HIS A 1 96 ? -2.510 -4.034 8.077 1.00 81.44 96 HIS A N 1
ATOM 749 C CA . HIS A 1 96 ? -3.359 -4.977 8.801 1.00 81.44 96 HIS A CA 1
ATOM 750 C C . HIS A 1 96 ? -2.771 -5.345 10.169 1.00 81.44 96 HIS A C 1
ATOM 752 O O . HIS A 1 96 ? -3.486 -5.362 11.165 1.00 81.44 96 HIS A O 1
ATOM 758 N N . GLU A 1 97 ? -1.470 -5.627 10.236 1.00 79.75 97 GLU A N 1
ATOM 759 C CA . GLU A 1 97 ? -0.783 -5.939 11.491 1.00 79.75 97 GLU A CA 1
ATOM 760 C C . GLU A 1 97 ? -0.851 -4.764 12.477 1.00 79.75 97 GLU A C 1
ATOM 762 O O . GLU A 1 97 ? -1.186 -4.949 13.645 1.00 79.75 97 GLU A O 1
ATOM 767 N N . VAL A 1 98 ? -0.575 -3.544 12.007 1.00 81.62 98 VAL A N 1
ATOM 768 C CA . VAL A 1 98 ? -0.632 -2.334 12.837 1.00 81.62 98 VAL A CA 1
ATOM 769 C C . VAL A 1 98 ? -2.057 -2.054 13.298 1.00 81.62 98 VAL A C 1
ATOM 771 O O . VAL A 1 98 ? -2.266 -1.800 14.482 1.00 81.62 98 VAL A O 1
ATOM 774 N N . THR A 1 99 ? -3.049 -2.125 12.406 1.00 78.31 99 THR A N 1
ATOM 775 C CA . THR A 1 99 ? -4.450 -1.897 12.780 1.00 78.31 99 THR A CA 1
ATOM 776 C C . THR A 1 99 ? -4.941 -2.943 13.764 1.00 78.31 99 THR A C 1
ATOM 778 O O . THR A 1 99 ? -5.630 -2.574 14.707 1.00 78.31 99 THR A O 1
ATOM 781 N N . GLN A 1 100 ? -4.551 -4.210 13.600 1.00 82.19 100 GLN A N 1
ATOM 782 C CA . GLN A 1 100 ? -4.912 -5.269 14.540 1.00 82.19 100 GLN A CA 1
ATOM 783 C C . GLN A 1 100 ? -4.362 -4.959 15.935 1.00 82.19 100 GLN A C 1
ATOM 785 O O . GLN A 1 100 ? -5.127 -4.869 16.887 1.00 82.19 100 GLN A O 1
ATOM 790 N N . LYS A 1 101 ? -3.059 -4.662 16.042 1.00 79.62 101 LYS A N 1
ATOM 791 C CA . LYS A 1 101 ? -2.427 -4.297 17.321 1.00 79.62 101 LYS A CA 1
ATOM 792 C C . LYS A 1 101 ? -3.088 -3.084 17.975 1.00 79.62 101 LYS A C 1
ATOM 794 O O . LYS A 1 101 ? -3.256 -3.061 19.193 1.00 79.62 101 LYS A O 1
ATOM 799 N N . LEU A 1 102 ? -3.456 -2.076 17.182 1.00 79.19 102 LEU A N 1
ATOM 800 C CA . LEU A 1 102 ? -4.133 -0.879 17.676 1.00 79.19 102 LEU A CA 1
ATOM 801 C C . LEU A 1 102 ? -5.541 -1.186 18.195 1.00 79.19 102 LEU A C 1
ATOM 803 O O . LEU A 1 102 ? -5.890 -0.726 19.276 1.00 79.19 102 LEU A O 1
ATOM 807 N N . ILE A 1 103 ? -6.328 -1.965 17.453 1.00 80.50 103 ILE A N 1
ATOM 808 C CA . ILE A 1 103 ? -7.682 -2.365 17.857 1.00 80.50 103 ILE A CA 1
ATOM 809 C C . ILE A 1 103 ? -7.633 -3.251 19.109 1.00 80.50 103 ILE A C 1
ATOM 811 O O . ILE A 1 103 ? -8.452 -3.084 20.010 1.00 80.50 103 ILE A O 1
ATOM 815 N N . ASP A 1 104 ? -6.657 -4.153 19.206 1.00 78.94 104 ASP A N 1
ATOM 816 C CA . ASP A 1 104 ? -6.496 -5.021 20.375 1.00 78.94 104 ASP A CA 1
ATOM 817 C C . ASP A 1 104 ? -6.104 -4.217 21.626 1.00 78.94 104 ASP A C 1
ATOM 819 O O . ASP A 1 104 ? -6.553 -4.516 22.733 1.00 78.94 104 ASP A O 1
ATOM 823 N N . SER A 1 105 ? -5.301 -3.163 21.453 1.00 77.12 105 SER A N 1
ATOM 824 C CA . SER A 1 105 ? -4.736 -2.383 22.564 1.00 77.12 105 SER A CA 1
ATOM 825 C C . SER A 1 105 ? -5.599 -1.200 23.015 1.00 77.12 105 SER A C 1
ATOM 827 O O . SER A 1 105 ? -5.502 -0.790 24.176 1.00 77.12 105 SER A O 1
ATOM 829 N N . TYR A 1 106 ? -6.414 -0.630 22.122 1.00 76.75 106 TYR A N 1
ATOM 830 C CA . TYR A 1 106 ? -7.152 0.612 22.359 1.00 76.75 106 TYR A CA 1
ATOM 831 C C . TYR A 1 10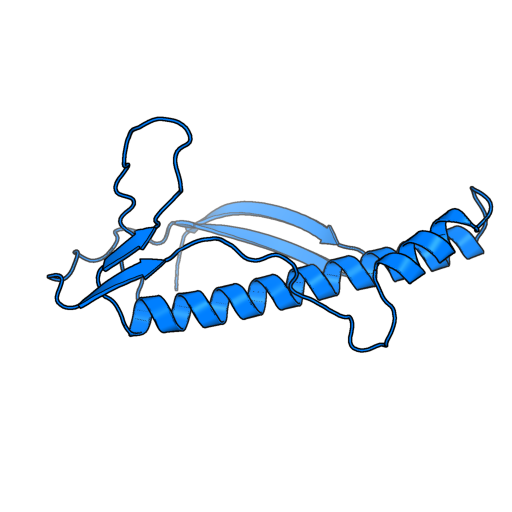6 ? -8.641 0.468 22.032 1.00 76.75 106 TYR A C 1
ATOM 833 O O . TYR A 1 106 ? -9.034 -0.199 21.077 1.00 76.75 106 TYR A O 1
ATOM 841 N N . ASP A 1 107 ? -9.484 1.131 22.823 1.00 73.00 107 ASP A N 1
ATOM 842 C CA . ASP A 1 107 ? -10.940 1.142 22.625 1.00 73.00 107 ASP A CA 1
ATOM 843 C C . ASP A 1 107 ? -11.395 2.339 21.786 1.00 73.00 107 ASP A C 1
ATOM 845 O O . ASP A 1 107 ? -12.455 2.302 21.162 1.00 73.00 107 ASP A O 1
ATOM 849 N N . LEU A 1 108 ? -10.579 3.398 21.752 1.00 71.31 108 LEU A N 1
ATOM 850 C CA . LEU A 1 108 ? -10.816 4.589 20.950 1.00 71.31 108 LEU A CA 1
ATOM 851 C C . LEU A 1 108 ? -9.515 5.095 20.322 1.00 71.31 108 LEU A C 1
ATOM 853 O O . LEU A 1 108 ? -8.511 5.295 21.002 1.00 71.31 108 LEU A O 1
ATOM 857 N N . ILE A 1 109 ? -9.538 5.339 19.014 1.00 75.19 109 ILE A N 1
ATOM 858 C CA . ILE A 1 109 ? -8.382 5.832 18.262 1.00 75.19 109 ILE A CA 1
ATOM 859 C C . ILE A 1 109 ? -8.744 7.185 17.657 1.00 75.19 109 ILE A C 1
ATOM 861 O O . ILE A 1 109 ? -9.719 7.298 16.914 1.00 75.19 109 ILE A O 1
ATOM 865 N N . TYR A 1 110 ? -7.939 8.205 17.946 1.00 69.75 110 TYR A N 1
ATOM 866 C CA . TYR A 1 110 ? -8.059 9.528 17.346 1.00 69.75 110 TYR A CA 1
ATOM 867 C C . TYR A 1 110 ? -7.050 9.672 16.207 1.00 69.75 110 TYR A C 1
ATOM 869 O O . TYR A 1 110 ? -5.855 9.441 16.379 1.00 69.75 110 TYR A O 1
ATOM 877 N N . CYS A 1 111 ? -7.517 10.088 15.033 1.00 61.59 111 CYS A N 1
ATOM 878 C CA . CYS A 1 111 ? -6.635 10.447 13.930 1.00 61.59 111 CYS A CA 1
ATOM 879 C C . CYS A 1 111 ? -6.413 11.958 13.948 1.00 61.59 111 CYS A C 1
ATOM 881 O O . CYS A 1 111 ? -7.326 12.726 13.640 1.00 61.59 111 CYS A O 1
ATOM 883 N N . LEU A 1 112 ? -5.197 12.395 14.271 1.00 50.62 112 LEU A N 1
ATOM 884 C CA . LEU A 1 112 ? -4.840 13.803 14.172 1.00 50.62 112 LEU A CA 1
ATOM 885 C C . LEU A 1 112 ? -4.421 14.087 12.731 1.00 50.62 112 LEU A C 1
ATOM 887 O O . LEU A 1 112 ? -3.309 13.807 12.298 1.00 50.62 112 LEU A O 1
ATOM 891 N N . ARG A 1 113 ? -5.351 14.633 11.950 1.00 49.03 113 ARG A N 1
ATOM 892 C CA . ARG A 1 113 ? -5.041 15.225 10.650 1.00 49.03 113 ARG A CA 1
ATOM 893 C C . ARG A 1 113 ? -4.614 16.661 10.907 1.00 49.03 113 ARG A C 1
ATOM 895 O O . ARG A 1 113 ? -5.446 17.407 11.403 1.00 49.03 113 ARG A O 1
ATOM 902 N N . ARG A 1 114 ? -3.393 17.077 10.541 1.00 43.88 114 ARG A N 1
ATOM 903 C CA . ARG A 1 114 ? -3.057 18.515 10.498 1.00 43.88 114 ARG A CA 1
ATOM 904 C C . ARG A 1 114 ? -4.003 19.207 9.506 1.00 43.88 114 ARG A C 1
ATOM 906 O O . ARG A 1 114 ? -3.864 18.983 8.298 1.00 43.88 114 ARG A O 1
ATOM 913 N N . PRO A 1 115 ? -4.972 20.018 9.956 1.00 45.38 115 PRO A N 1
ATOM 914 C CA . PRO A 1 115 ? -5.799 20.797 9.054 1.00 45.38 115 PRO A CA 1
ATOM 915 C C . PRO A 1 115 ? -4.970 22.007 8.620 1.00 45.38 115 PRO A C 1
ATOM 917 O O . PRO A 1 115 ? -4.321 22.638 9.450 1.00 45.38 115 PRO A O 1
ATOM 920 N N . LYS A 1 116 ? -5.003 22.375 7.334 1.00 45.69 116 LYS A N 1
ATOM 921 C CA . LYS A 1 116 ? -4.612 23.744 6.963 1.00 45.69 116 LYS A CA 1
ATOM 922 C C . LYS A 1 116 ? -5.670 24.770 7.373 1.00 45.69 116 LYS A C 1
ATOM 924 O O . LYS A 1 116 ? -5.324 25.934 7.414 1.00 45.69 116 LYS A O 1
ATOM 929 N N . ASN A 1 117 ? -6.901 24.345 7.679 1.00 41.97 117 ASN A N 1
ATOM 930 C CA . ASN A 1 117 ? -7.961 25.142 8.296 1.00 41.97 117 ASN A CA 1
ATOM 931 C C . ASN A 1 117 ? -9.007 24.211 8.941 1.00 41.97 117 ASN A C 1
ATOM 933 O O . ASN A 1 117 ? -9.252 23.109 8.451 1.00 41.97 117 ASN A O 1
ATOM 937 N N . GLN A 1 118 ? -9.532 24.660 10.078 1.00 40.16 118 GLN A N 1
ATOM 938 C CA . GLN A 1 118 ? -10.317 23.972 11.110 1.00 40.16 118 GLN A CA 1
ATOM 939 C C . GLN A 1 118 ? -11.480 23.087 10.615 1.00 40.16 118 GLN A C 1
ATOM 941 O O . GLN A 1 118 ? -12.298 23.538 9.823 1.00 40.16 118 GLN A O 1
ATOM 946 N N . GLN A 1 119 ? -11.576 21.862 11.153 1.00 32.66 119 GLN A N 1
ATOM 947 C CA . GLN A 1 119 ? -12.716 21.286 11.903 1.00 32.66 119 GLN A CA 1
ATOM 948 C C . GLN A 1 119 ? -12.446 19.784 12.144 1.00 32.66 119 GLN A C 1
ATOM 950 O O . GLN A 1 119 ? -12.136 19.033 11.218 1.00 32.66 119 GLN A O 1
ATOM 955 N N . TYR A 1 120 ? -12.498 19.352 13.409 1.00 40.28 120 TYR A N 1
ATOM 956 C CA . TYR A 1 120 ? -12.208 17.977 13.825 1.00 40.28 120 TYR A CA 1
ATOM 957 C C . TYR A 1 120 ? -13.461 17.104 13.679 1.00 40.28 120 TYR A C 1
ATOM 959 O O . TYR A 1 120 ? -14.418 17.260 14.429 1.00 40.28 120 TYR A O 1
ATOM 967 N N . GLY A 1 121 ? -13.450 16.176 12.721 1.00 38.72 121 GLY A N 1
ATOM 968 C CA . GLY A 1 121 ? -14.469 15.131 12.603 1.00 38.72 121 GLY A CA 1
ATOM 969 C C . GLY A 1 121 ? -14.080 13.892 13.412 1.00 38.72 121 GLY A C 1
ATOM 970 O O . GLY A 1 121 ? -12.995 13.343 13.224 1.00 38.72 121 GLY A O 1
ATOM 971 N N . GLN A 1 122 ? -14.964 13.441 14.302 1.00 37.19 122 GLN A N 1
ATOM 972 C CA . GLN A 1 122 ? -14.814 12.198 15.058 1.00 37.19 122 GLN A CA 1
ATOM 973 C C . GLN A 1 122 ? -15.142 11.003 14.151 1.00 37.19 122 GLN A C 1
ATOM 975 O O . GLN A 1 122 ? -16.285 10.831 13.739 1.00 37.19 122 GLN A O 1
ATOM 980 N N . ILE A 1 123 ? -14.158 10.153 13.850 1.00 42.47 123 ILE A N 1
ATOM 981 C CA . ILE A 1 123 ? -14.399 8.867 13.181 1.00 42.47 123 ILE A CA 1
ATOM 982 C C . ILE A 1 123 ? -14.236 7.780 14.242 1.00 42.47 123 ILE A C 1
ATOM 984 O O . ILE A 1 123 ? -13.138 7.566 14.745 1.00 42.47 123 ILE A O 1
ATOM 988 N N . SER A 1 124 ? -15.337 7.132 14.629 1.00 36.94 124 SER A N 1
ATOM 989 C CA . SER A 1 124 ? -15.321 6.028 15.595 1.00 36.94 124 SER A CA 1
ATOM 990 C C . SER A 1 124 ? -15.340 4.691 14.854 1.00 36.94 124 SER A C 1
ATOM 992 O O . SER A 1 124 ? -16.303 4.379 14.159 1.00 36.94 124 SER A O 1
ATOM 994 N N . PHE A 1 125 ? -14.276 3.901 15.000 1.00 39.78 125 PHE A N 1
ATOM 995 C CA . PHE A 1 125 ? -14.217 2.524 14.508 1.00 39.78 125 PHE A CA 1
ATOM 996 C C . PHE A 1 125 ? -14.557 1.578 15.663 1.00 39.78 125 PHE A C 1
ATOM 998 O O . PHE A 1 125 ? -13.893 1.595 16.694 1.00 39.78 125 PHE A O 1
ATOM 1005 N N . GLY A 1 126 ? -15.632 0.800 15.516 1.00 34.97 126 GLY A N 1
ATOM 1006 C CA . GLY A 1 126 ? -16.019 -0.232 16.479 1.00 34.97 126 GLY A CA 1
ATOM 1007 C C . GLY A 1 126 ? -15.240 -1.529 16.255 1.00 34.97 126 GLY A C 1
ATOM 1008 O O . GLY A 1 126 ? -14.906 -1.865 15.119 1.00 34.97 126 GLY A O 1
ATOM 1009 N N . LYS A 1 127 ? -14.963 -2.259 17.341 1.00 38.19 127 LYS A N 1
ATOM 1010 C CA . LYS A 1 127 ? -14.371 -3.604 17.307 1.00 38.19 127 LYS A CA 1
ATOM 1011 C C . LYS A 1 127 ? -15.315 -4.563 16.566 1.00 38.19 127 LYS A C 1
ATOM 1013 O O . LYS A 1 127 ? -16.477 -4.685 16.942 1.00 38.19 127 LYS A O 1
ATOM 1018 N N . ILE A 1 128 ? -14.816 -5.242 15.534 1.00 36.75 128 ILE A N 1
ATOM 1019 C CA . ILE A 1 128 ? -15.514 -6.343 14.855 1.00 36.75 128 ILE A CA 1
ATOM 1020 C C . ILE A 1 128 ? -14.887 -7.634 15.386 1.00 36.75 128 ILE A C 1
ATOM 1022 O O . ILE A 1 128 ? -13.681 -7.824 15.246 1.00 36.75 128 ILE A O 1
ATOM 1026 N N . ASN A 1 129 ? -15.681 -8.487 16.039 1.00 32.75 129 ASN A N 1
ATOM 1027 C CA . ASN A 1 129 ? -15.207 -9.791 16.511 1.00 32.75 129 ASN A CA 1
ATOM 1028 C C . ASN A 1 129 ? -14.767 -10.653 15.315 1.00 32.75 129 ASN A C 1
ATOM 1030 O O . ASN A 1 129 ? -15.482 -10.723 14.312 1.00 32.75 129 ASN A O 1
ATOM 1034 N N . THR A 1 130 ? -13.603 -11.294 15.444 1.00 35.97 130 THR A N 1
ATOM 1035 C CA . THR A 1 130 ? -13.182 -12.422 14.596 1.00 35.97 130 THR A CA 1
ATOM 1036 C C . THR A 1 130 ? -13.652 -13.721 15.229 1.00 35.97 130 THR A C 1
ATOM 1038 O O . THR A 1 130 ? -13.605 -13.790 16.478 1.00 35.97 130 THR A O 1
#

Radius of gyration: 20.73 Å; chains: 1; bounding box: 43×42×58 Å

Foldseek 3Di:
DDFQFPDWDWDDQQPDIDIDTDTHPDDFDDQDDWDFEDEDEPDDDDDDDDPVNQGLVNLVVLLVPDDPPDPSNVVSVSVNSVVVVVVVVVVVVVVVVVVVVPVVPGSFYAYDDPDPDDDGDGDGDGDDDD

Secondary structure (DSSP, 8-state):
---EEEEEEEEEETTEEEEEEEEE--SPPPPPPP--EEEEE---------TTS--HHHHHHHHHHSPTT-HHHHHHHHHHHHHHHHHHHHHHHHHHHHHHHHHHH-SEEEEE---SS------PPPPPP-

Sequence (130 aa):
MKGEPKQVHVKRCGKHWQVQIVCDIGAVSEKKPIHKSVGIDLGLTTLVTCSDGTRLAEANRSLSRKKRGSINRVKAKEQLRRCHQRIKGKRSAYLHEVTQKLIDSYDLIYCLRRPKNQQYGQISFGKINT

pLDDT: mean 71.44, std 17.94, range [32.66, 94.19]